Protein AF-A0A7X8J6V5-F1 (afdb_monomer)

Structure (mmCIF, N/CA/C/O backbone):
data_AF-A0A7X8J6V5-F1
#
_entry.id   AF-A0A7X8J6V5-F1
#
loop_
_atom_site.group_PDB
_atom_site.id
_atom_site.type_symbol
_atom_site.label_atom_id
_atom_site.label_alt_id
_atom_site.label_comp_id
_atom_site.label_asym_id
_atom_site.label_entity_id
_atom_site.label_seq_id
_atom_site.pdbx_PDB_ins_code
_atom_site.Cartn_x
_atom_site.Cartn_y
_atom_site.Cartn_z
_atom_site.occupancy
_atom_site.B_iso_or_equiv
_atom_site.auth_seq_id
_atom_site.auth_comp_id
_atom_site.auth_asym_id
_atom_site.auth_atom_id
_atom_site.pdbx_PDB_model_num
ATOM 1 N N . MET A 1 1 ? 18.489 16.381 70.856 1.00 38.00 1 MET A N 1
ATOM 2 C CA . MET A 1 1 ? 17.375 16.508 69.888 1.00 38.00 1 MET A CA 1
ATOM 3 C C . MET A 1 1 ? 17.889 16.102 68.513 1.00 38.00 1 MET A C 1
ATOM 5 O O . MET A 1 1 ? 18.614 16.872 67.901 1.00 38.00 1 MET A O 1
ATOM 9 N N . LEU A 1 2 ? 17.610 14.871 68.070 1.00 35.59 2 LEU A N 1
ATOM 10 C CA . LEU A 1 2 ? 18.093 14.328 66.792 1.00 35.59 2 LEU A CA 1
ATOM 11 C C . LEU A 1 2 ? 16.960 14.378 65.751 1.00 35.59 2 LEU A C 1
ATOM 13 O O . LEU A 1 2 ? 15.904 13.777 65.951 1.00 35.59 2 LEU A O 1
ATOM 17 N N . LYS A 1 3 ? 17.181 15.122 64.661 1.00 39.78 3 LYS A N 1
ATOM 18 C CA . LYS A 1 3 ? 16.290 15.245 63.495 1.00 39.78 3 LYS A CA 1
ATOM 19 C C . LYS A 1 3 ? 16.167 13.886 62.790 1.00 39.78 3 LYS A C 1
ATOM 21 O O . LYS A 1 3 ? 17.140 13.411 62.214 1.00 39.78 3 LYS A O 1
ATOM 26 N N . LYS A 1 4 ? 14.974 13.284 62.802 1.00 41.97 4 LYS A N 1
ATOM 27 C CA . LYS A 1 4 ? 14.637 12.127 61.957 1.00 41.97 4 LYS A CA 1
ATOM 28 C C . LYS A 1 4 ? 14.419 12.606 60.519 1.00 41.97 4 LYS A C 1
ATOM 30 O O . LYS A 1 4 ? 13.508 13.390 60.271 1.00 41.97 4 LYS A O 1
ATOM 35 N N . TRP A 1 5 ? 15.256 12.153 59.592 1.00 40.41 5 TRP A N 1
ATOM 36 C CA . TRP A 1 5 ? 15.015 12.267 58.153 1.00 40.41 5 TRP A CA 1
ATOM 37 C C . TRP A 1 5 ? 14.157 11.075 57.721 1.00 40.41 5 TRP A C 1
ATOM 39 O O . TRP A 1 5 ? 14.566 9.928 57.881 1.00 40.41 5 TRP A O 1
ATOM 49 N N . PHE A 1 6 ? 12.951 11.344 57.221 1.00 40.69 6 PHE A N 1
ATOM 50 C CA . PHE A 1 6 ? 12.134 10.346 56.537 1.00 40.69 6 PHE A CA 1
ATOM 51 C C . PHE A 1 6 ? 12.663 10.190 55.110 1.00 40.69 6 PHE A C 1
ATOM 53 O O . PHE A 1 6 ? 12.484 11.072 54.272 1.00 40.69 6 PHE A O 1
ATOM 60 N N . SER A 1 7 ? 13.315 9.065 54.837 1.00 41.62 7 SER A N 1
ATOM 61 C CA . SER A 1 7 ? 13.643 8.621 53.484 1.00 41.62 7 SER A CA 1
ATOM 62 C C . SER A 1 7 ? 12.359 8.111 52.826 1.00 41.62 7 SER A C 1
ATOM 64 O O . SER A 1 7 ? 11.987 6.950 52.980 1.00 41.62 7 SER A O 1
ATOM 66 N N . GLY A 1 8 ? 11.635 8.998 52.144 1.00 37.34 8 GLY A N 1
ATOM 67 C CA . GLY A 1 8 ? 10.504 8.618 51.304 1.00 37.34 8 GLY A CA 1
ATOM 68 C C . GLY A 1 8 ? 11.001 7.859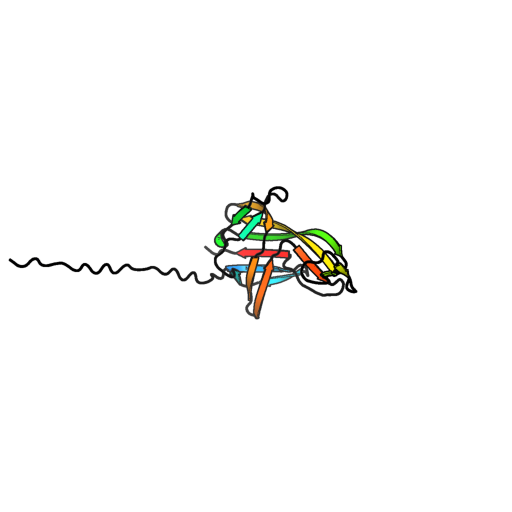 50.076 1.00 37.34 8 GLY A C 1
ATOM 69 O O . GLY A 1 8 ? 11.545 8.459 49.153 1.00 37.34 8 GLY A O 1
ATOM 70 N N . LEU A 1 9 ? 10.826 6.539 50.070 1.00 38.12 9 LEU A N 1
ATOM 71 C CA . LEU A 1 9 ? 10.989 5.708 48.883 1.00 38.12 9 LEU A CA 1
ATOM 72 C C . LEU A 1 9 ? 9.789 5.978 47.960 1.00 38.12 9 LEU A C 1
ATOM 74 O O . LEU A 1 9 ? 8.719 5.399 48.141 1.00 38.12 9 LEU A O 1
ATOM 78 N N . ILE A 1 10 ? 9.941 6.883 46.991 1.00 41.47 10 ILE A N 1
ATOM 79 C CA . ILE A 1 10 ? 8.999 6.982 45.872 1.00 41.47 10 ILE A CA 1
ATOM 80 C C . ILE A 1 10 ? 9.224 5.731 45.022 1.00 41.47 10 ILE A C 1
ATOM 82 O O . ILE A 1 10 ? 10.152 5.671 44.217 1.00 41.47 10 ILE A O 1
ATOM 86 N N . ILE A 1 11 ? 8.390 4.711 45.221 1.00 46.31 11 ILE A N 1
ATOM 87 C CA . ILE A 1 11 ? 8.245 3.615 44.261 1.00 46.31 11 ILE A CA 1
ATOM 88 C C . ILE A 1 11 ? 7.500 4.217 43.071 1.00 46.31 11 ILE A C 1
ATOM 90 O O . ILE A 1 11 ? 6.274 4.187 42.990 1.00 46.31 11 ILE A O 1
ATOM 94 N N . GLY A 1 12 ? 8.252 4.870 42.186 1.00 42.03 12 GLY A N 1
ATOM 95 C CA . GLY A 1 12 ? 7.755 5.284 40.887 1.00 42.03 12 GLY A CA 1
ATOM 96 C C . GLY A 1 12 ? 7.428 4.025 40.102 1.00 42.03 12 GLY A C 1
ATOM 97 O O . GLY A 1 12 ? 8.332 3.326 39.647 1.00 42.03 12 GLY A O 1
ATOM 98 N N . LEU A 1 13 ? 6.139 3.712 39.987 1.00 41.78 13 LEU A N 1
ATOM 99 C CA . LEU A 1 13 ? 5.656 2.670 39.097 1.00 41.78 13 LEU A CA 1
ATOM 100 C C . LEU A 1 13 ? 5.904 3.160 37.662 1.00 41.78 13 LEU A C 1
ATOM 102 O O . LEU A 1 13 ? 5.116 3.918 37.099 1.00 41.78 13 LEU A O 1
ATOM 106 N N . ILE A 1 14 ? 7.049 2.796 37.088 1.00 46.78 14 ILE A N 1
ATOM 107 C CA . ILE A 1 14 ? 7.311 3.003 35.666 1.00 46.78 14 ILE A CA 1
ATOM 108 C C . ILE A 1 14 ? 6.436 1.988 34.930 1.00 46.78 14 ILE A C 1
ATOM 110 O O . ILE A 1 14 ? 6.777 0.809 34.847 1.00 46.78 14 ILE A O 1
ATOM 114 N N . PHE A 1 15 ? 5.297 2.439 34.403 1.00 41.00 15 PHE A N 1
ATOM 115 C CA . PHE A 1 15 ? 4.595 1.706 33.356 1.00 41.00 15 PHE A CA 1
ATOM 116 C C . PHE A 1 15 ? 5.475 1.744 32.105 1.00 41.00 15 PHE A C 1
ATOM 118 O O . PHE A 1 15 ? 5.403 2.663 31.293 1.00 41.00 15 PHE A O 1
ATOM 125 N N . LEU A 1 16 ? 6.346 0.747 31.960 1.00 41.84 16 LEU A N 1
ATOM 126 C CA . LEU A 1 16 ? 6.876 0.382 30.656 1.00 41.84 16 LEU A CA 1
ATOM 127 C C . LEU A 1 16 ? 5.697 -0.182 29.867 1.00 41.84 16 LEU A C 1
ATOM 129 O O . LEU A 1 16 ? 5.340 -1.350 30.016 1.00 41.84 16 LEU A O 1
ATOM 133 N N . THR A 1 17 ? 5.065 0.655 29.047 1.00 42.31 17 THR A N 1
ATOM 134 C CA . THR A 1 17 ? 4.197 0.169 27.980 1.00 42.31 17 THR A CA 1
ATOM 135 C C . THR A 1 17 ? 5.089 -0.564 26.987 1.00 42.31 17 THR A C 1
ATOM 137 O O . THR A 1 17 ? 5.652 0.000 26.051 1.00 42.31 17 THR A O 1
ATOM 140 N N . ILE A 1 18 ? 5.266 -1.862 27.226 1.00 44.16 18 ILE A N 1
ATOM 141 C CA . ILE A 1 18 ? 5.675 -2.792 26.186 1.00 44.16 18 ILE A CA 1
ATOM 142 C C . ILE A 1 18 ? 4.527 -2.739 25.186 1.00 44.16 18 ILE A C 1
ATOM 144 O O . ILE A 1 18 ? 3.491 -3.365 25.390 1.00 44.16 18 ILE A O 1
ATOM 148 N N . SER A 1 19 ? 4.669 -1.911 24.152 1.00 48.19 19 SER A N 1
ATOM 149 C CA . SER A 1 19 ? 3.765 -1.932 23.012 1.00 48.19 19 SER A CA 1
ATOM 150 C C . SER A 1 19 ? 4.031 -3.263 22.316 1.00 48.19 19 SER A C 1
ATOM 152 O O . SER A 1 19 ? 4.931 -3.399 21.484 1.00 48.19 19 SER A O 1
ATOM 154 N N . ALA A 1 20 ? 3.332 -4.298 22.785 1.00 49.97 20 ALA A N 1
ATOM 155 C CA . ALA A 1 20 ? 3.187 -5.532 22.051 1.00 49.97 20 ALA A CA 1
ATOM 156 C C . ALA A 1 20 ? 2.668 -5.124 20.677 1.00 49.97 20 ALA A C 1
ATOM 158 O O . ALA A 1 20 ? 1.743 -4.324 20.575 1.00 49.97 20 ALA A O 1
ATOM 159 N N . SER A 1 21 ? 3.317 -5.603 19.621 1.00 62.44 21 SER A N 1
ATOM 160 C CA . SER A 1 21 ? 2.802 -5.385 18.281 1.00 62.44 21 SER A CA 1
ATOM 161 C C . SER A 1 21 ? 1.439 -6.054 18.197 1.00 62.44 21 SER A C 1
ATOM 163 O O . SER A 1 21 ? 1.369 -7.286 18.147 1.00 62.44 21 SER A O 1
ATOM 165 N N . GLU A 1 22 ? 0.398 -5.244 18.266 1.00 80.50 22 GLU A N 1
ATOM 166 C CA . GLU A 1 22 ? -0.974 -5.700 18.234 1.00 80.50 22 GLU A CA 1
ATOM 167 C C . GLU A 1 22 ? -1.262 -6.274 16.846 1.00 80.50 22 GLU A C 1
ATOM 169 O O . GLU A 1 22 ? -0.787 -5.766 15.822 1.00 80.50 22 GLU A O 1
ATOM 174 N N . TRP A 1 23 ? -1.918 -7.431 16.846 1.00 86.94 23 TRP A N 1
ATOM 175 C CA . TRP A 1 23 ? -2.320 -8.135 15.640 1.00 86.94 23 TRP A CA 1
ATOM 176 C C . TRP A 1 23 ? -3.794 -7.841 15.410 1.00 86.94 23 TRP A C 1
ATOM 178 O O . TRP A 1 23 ? -4.611 -8.053 16.301 1.00 86.94 23 TRP A O 1
ATOM 188 N N . TYR A 1 24 ? -4.114 -7.363 14.215 1.00 87.12 24 TYR A N 1
ATOM 189 C CA . TYR A 1 24 ? -5.459 -6.965 13.830 1.00 87.12 24 TYR A CA 1
ATOM 190 C C . TYR A 1 24 ? -5.971 -7.935 12.778 1.00 87.12 24 TYR A C 1
ATOM 192 O O . TYR A 1 24 ? -5.248 -8.193 11.808 1.00 87.12 24 TYR A O 1
ATOM 200 N N . PRO A 1 25 ? -7.196 -8.456 12.920 1.00 90.88 25 PRO A N 1
ATOM 201 C CA . PRO A 1 25 ? -7.833 -9.233 11.871 1.00 90.88 25 PRO A CA 1
ATOM 202 C C . PRO A 1 25 ? -7.878 -8.440 10.567 1.00 90.88 25 PRO A C 1
ATOM 204 O O . PRO A 1 25 ? -8.262 -7.268 10.540 1.00 90.88 25 PRO A O 1
ATOM 207 N N . ALA A 1 26 ? -7.469 -9.070 9.475 1.00 91.00 26 ALA A N 1
ATOM 208 C CA . ALA A 1 26 ? -7.394 -8.415 8.186 1.00 91.00 26 ALA A CA 1
ATOM 209 C C . ALA A 1 26 ? -7.570 -9.383 7.023 1.00 91.00 26 ALA A C 1
ATOM 211 O O . ALA A 1 26 ? -7.211 -10.560 7.086 1.00 91.00 26 ALA A O 1
ATOM 212 N N . ARG A 1 27 ? -8.078 -8.818 5.932 1.00 91.75 27 ARG A N 1
ATOM 213 C CA . ARG A 1 27 ? -8.192 -9.449 4.625 1.00 91.75 27 ARG A CA 1
ATOM 214 C C . ARG A 1 27 ? -7.283 -8.722 3.644 1.00 91.75 27 ARG A C 1
ATOM 216 O O . ARG A 1 27 ? -7.401 -7.508 3.467 1.00 91.75 27 ARG A O 1
ATOM 223 N N . VAL A 1 28 ? -6.390 -9.462 2.998 1.00 89.75 28 VAL A N 1
ATOM 224 C CA . VAL A 1 28 ? -5.477 -8.945 1.971 1.00 89.75 28 VAL A CA 1
ATOM 225 C C . VAL A 1 28 ? -5.915 -9.493 0.623 1.00 89.75 28 VAL A C 1
ATOM 227 O O . VAL A 1 28 ? -5.972 -10.702 0.435 1.00 89.75 28 VAL A O 1
ATOM 230 N N . GLU A 1 29 ? -6.202 -8.610 -0.320 1.00 89.50 29 GLU A N 1
ATOM 231 C CA . GLU A 1 29 ? -6.427 -8.954 -1.718 1.00 89.50 29 GLU A CA 1
ATOM 232 C C . GLU A 1 29 ? -5.157 -8.618 -2.503 1.00 89.50 29 GLU A C 1
ATOM 234 O O . GLU A 1 29 ? -4.614 -7.507 -2.431 1.00 89.50 29 GLU A O 1
ATOM 239 N N . MET A 1 30 ? -4.649 -9.608 -3.226 1.00 83.56 30 MET A N 1
ATOM 240 C CA . MET A 1 30 ? -3.466 -9.482 -4.061 1.00 83.56 30 MET A CA 1
ATOM 241 C C . MET A 1 30 ? -3.870 -9.096 -5.484 1.00 83.56 30 MET A C 1
ATOM 243 O O . MET A 1 30 ? -4.947 -9.431 -5.970 1.00 83.56 30 MET A O 1
ATOM 247 N N . SER A 1 31 ? -2.959 -8.465 -6.218 1.00 76.25 31 SER A N 1
ATOM 248 C CA . SER A 1 31 ? -3.161 -8.059 -7.612 1.00 76.25 31 SER A CA 1
ATOM 249 C C . SER A 1 31 ? -3.448 -9.225 -8.567 1.00 76.25 31 SER A C 1
ATOM 251 O O . SER A 1 31 ? -3.958 -8.997 -9.660 1.00 76.25 31 SER A O 1
ATOM 253 N N . GLY A 1 32 ? -3.109 -10.458 -8.175 1.00 76.19 32 GLY A N 1
ATOM 254 C CA . GLY A 1 32 ? -3.436 -11.684 -8.909 1.00 76.19 32 GLY A CA 1
ATOM 255 C C . GLY A 1 32 ? -4.856 -12.214 -8.674 1.00 76.19 32 GLY A C 1
ATOM 256 O O . GLY A 1 32 ? -5.239 -13.175 -9.330 1.00 76.19 32 GLY A O 1
ATOM 257 N N . GLY A 1 33 ? -5.627 -11.602 -7.769 1.00 77.75 33 GLY A N 1
ATOM 258 C CA . GLY A 1 33 ? -6.963 -12.053 -7.365 1.00 77.75 33 GLY A CA 1
ATOM 259 C C . GLY A 1 33 ? -6.976 -12.981 -6.146 1.00 77.75 33 GLY A C 1
ATOM 260 O O . GLY A 1 33 ? -8.050 -13.284 -5.634 1.00 77.75 33 GLY A O 1
ATOM 261 N N . ASP A 1 34 ? -5.807 -13.404 -5.656 1.00 82.81 34 ASP A N 1
ATOM 262 C CA . ASP A 1 34 ? -5.706 -14.186 -4.423 1.00 82.81 34 ASP A CA 1
ATOM 263 C C . ASP A 1 34 ? -6.161 -13.355 -3.220 1.00 82.81 34 ASP A C 1
ATOM 265 O O . ASP A 1 34 ? -5.816 -12.177 -3.091 1.00 82.81 34 ASP A O 1
ATOM 269 N N . VAL A 1 35 ? -6.894 -13.994 -2.311 1.00 89.19 35 VAL A N 1
ATOM 270 C CA . VAL A 1 35 ? -7.363 -13.386 -1.064 1.00 89.19 35 VAL A CA 1
ATOM 271 C C . VAL A 1 35 ? -6.786 -14.163 0.107 1.00 89.19 35 VAL A C 1
ATOM 273 O O . VAL A 1 35 ? -6.884 -15.388 0.157 1.00 89.19 35 VAL A O 1
ATOM 276 N N . LEU A 1 36 ? -6.188 -13.444 1.051 1.00 87.94 36 LEU A N 1
ATOM 277 C CA . LEU A 1 36 ? -5.600 -13.999 2.260 1.00 87.94 36 LEU A CA 1
ATOM 278 C C . LEU A 1 36 ? -6.337 -13.436 3.478 1.00 87.94 36 LEU A C 1
ATOM 280 O O . LEU A 1 36 ? -6.290 -12.232 3.733 1.00 87.94 36 LEU A O 1
ATOM 284 N N . ASP A 1 37 ? -6.993 -14.316 4.230 1.00 92.25 37 ASP A N 1
ATOM 285 C CA . ASP A 1 37 ? -7.634 -13.991 5.504 1.00 92.25 37 ASP A CA 1
ATOM 286 C C . ASP A 1 37 ? -6.696 -14.347 6.662 1.00 92.25 37 ASP A C 1
ATOM 288 O O . ASP A 1 37 ? -6.144 -15.449 6.726 1.00 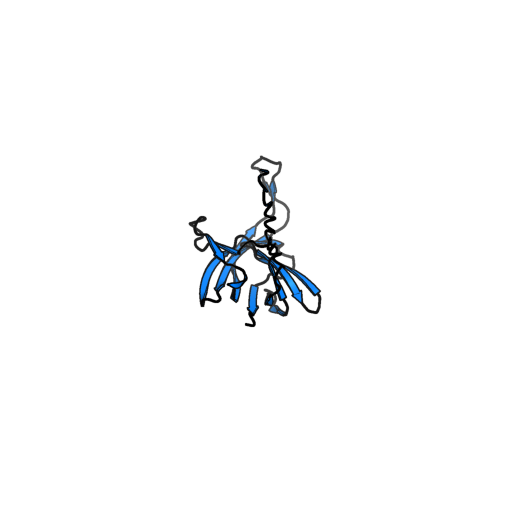92.25 37 ASP A O 1
ATOM 292 N N . GLY A 1 38 ? -6.495 -13.409 7.584 1.00 91.81 38 GLY A N 1
ATOM 293 C CA . GLY A 1 38 ? -5.589 -13.613 8.702 1.00 91.81 38 GLY A CA 1
ATOM 294 C C . GLY A 1 38 ? -5.484 -12.395 9.601 1.00 91.81 38 GLY A C 1
ATOM 295 O O . GLY A 1 38 ? -6.465 -11.701 9.856 1.00 91.81 38 GLY A O 1
ATOM 296 N N . GLU A 1 39 ? -4.278 -12.137 10.086 1.00 92.81 39 GLU A N 1
ATOM 297 C CA . GLU A 1 39 ? -3.986 -10.997 10.943 1.00 92.81 39 GLU A CA 1
ATOM 298 C C . GLU A 1 39 ? -2.755 -10.245 10.447 1.00 92.81 39 GLU A C 1
ATOM 300 O O . GLU A 1 39 ? -1.799 -10.834 9.932 1.00 92.81 39 GLU A O 1
ATOM 305 N N . ILE A 1 40 ? -2.750 -8.935 10.665 1.00 90.56 40 ILE A N 1
ATOM 306 C CA . ILE A 1 40 ? -1.633 -8.048 10.355 1.00 90.56 40 ILE A CA 1
ATOM 307 C C . ILE A 1 40 ? -1.131 -7.335 11.600 1.00 90.56 40 ILE A C 1
ATOM 309 O O . ILE A 1 40 ? -1.892 -7.025 12.506 1.00 90.56 40 ILE A O 1
ATOM 313 N N . ALA A 1 41 ? 0.155 -7.018 11.613 1.00 88.38 41 ALA A N 1
ATOM 314 C CA . ALA A 1 41 ? 0.752 -6.149 12.615 1.00 88.38 41 ALA A CA 1
ATOM 315 C C . ALA A 1 41 ? 1.749 -5.206 11.947 1.00 88.38 41 ALA A C 1
ATOM 317 O O . ALA A 1 41 ? 2.527 -5.619 11.078 1.00 88.38 41 ALA A O 1
ATOM 318 N N . MET A 1 42 ? 1.800 -3.950 12.386 1.00 83.94 42 MET A N 1
ATOM 319 C CA . MET A 1 42 ? 2.868 -3.055 11.951 1.00 83.94 42 MET A CA 1
ATOM 320 C C . MET A 1 42 ? 4.230 -3.526 12.464 1.00 83.94 42 MET A C 1
ATOM 322 O O . MET A 1 42 ? 4.385 -4.096 13.553 1.00 83.94 42 MET A O 1
ATOM 326 N N . THR A 1 43 ? 5.257 -3.298 11.648 1.00 79.19 43 THR A N 1
ATOM 327 C CA . THR A 1 43 ? 6.641 -3.463 12.089 1.00 79.19 43 THR A CA 1
ATOM 328 C C . THR A 1 43 ? 7.120 -2.152 12.707 1.00 79.19 43 THR A C 1
ATOM 330 O O . THR A 1 43 ? 7.403 -1.189 11.997 1.00 79.19 43 THR A O 1
ATOM 333 N N . GLY A 1 44 ? 7.233 -2.126 14.036 1.00 75.38 44 GLY A N 1
ATOM 334 C CA . GLY A 1 44 ? 7.575 -0.925 14.803 1.00 75.38 44 GLY A CA 1
ATOM 335 C C . GLY A 1 44 ? 6.347 -0.097 15.195 1.00 75.38 44 GLY A C 1
ATOM 336 O O . GLY A 1 44 ? 5.218 -0.492 14.937 1.00 75.38 44 GLY A O 1
ATOM 337 N N . SER A 1 45 ? 6.583 1.048 15.835 1.00 69.62 45 SER A N 1
ATOM 338 C CA . SER A 1 45 ? 5.550 1.902 16.450 1.00 69.62 45 SER A CA 1
ATOM 339 C C . SER A 1 45 ? 5.317 3.228 15.714 1.00 69.62 45 SER A C 1
ATOM 341 O O . SER A 1 45 ? 4.772 4.175 16.278 1.00 69.62 45 SER A O 1
ATOM 343 N N . ARG A 1 46 ? 5.800 3.357 14.472 1.00 74.88 46 ARG A N 1
ATOM 344 C CA . ARG A 1 46 ? 5.689 4.614 13.719 1.00 74.88 46 ARG A CA 1
ATOM 345 C C . ARG A 1 46 ? 4.343 4.678 12.998 1.00 74.88 46 ARG A C 1
ATOM 347 O O . ARG A 1 46 ? 4.005 3.698 12.344 1.00 74.88 46 ARG A O 1
ATOM 354 N N . PRO A 1 47 ? 3.631 5.817 13.041 1.00 82.00 47 PRO A N 1
ATOM 355 C CA . PRO A 1 47 ? 2.397 5.982 12.283 1.00 82.00 47 PRO A CA 1
ATOM 356 C C . PRO A 1 47 ? 2.663 5.893 10.779 1.00 82.00 47 PRO A C 1
ATOM 358 O O . PRO A 1 47 ? 3.752 6.242 10.305 1.00 82.00 47 PRO A O 1
ATOM 361 N N . LEU A 1 48 ? 1.641 5.489 10.027 1.00 87.06 48 LEU A N 1
ATOM 362 C CA . LEU A 1 48 ? 1.650 5.572 8.575 1.00 87.06 48 LEU A CA 1
ATOM 363 C C . LEU A 1 48 ? 1.741 7.040 8.159 1.00 87.06 48 LEU A C 1
ATOM 365 O O . LEU A 1 48 ? 0.991 7.884 8.647 1.00 87.06 48 LEU A O 1
ATOM 369 N N . VAL A 1 49 ? 2.659 7.348 7.245 1.00 89.50 49 VAL A N 1
ATOM 370 C CA . VAL A 1 49 ? 2.794 8.686 6.670 1.00 89.50 49 VAL A CA 1
ATOM 371 C C . VAL A 1 49 ? 2.298 8.657 5.234 1.00 89.50 49 VAL A C 1
ATOM 373 O O . VAL A 1 49 ? 2.859 7.932 4.409 1.00 89.50 49 VAL A O 1
ATOM 376 N N . ILE A 1 50 ? 1.276 9.464 4.952 1.00 90.81 50 ILE A N 1
ATOM 377 C CA . ILE A 1 50 ? 0.762 9.711 3.606 1.00 90.81 50 ILE A CA 1
ATOM 378 C C . ILE A 1 50 ? 0.986 11.175 3.239 1.00 90.81 50 ILE A C 1
ATOM 380 O O . ILE A 1 50 ? 0.622 12.080 3.993 1.00 90.81 50 ILE A O 1
ATOM 384 N N . ASN A 1 51 ? 1.597 11.405 2.084 1.00 90.75 51 ASN A N 1
ATOM 385 C CA . ASN A 1 51 ? 1.634 12.721 1.475 1.00 90.75 51 ASN A CA 1
ATOM 386 C C . ASN A 1 51 ? 0.363 12.903 0.639 1.00 90.75 51 ASN A C 1
ATOM 388 O O . ASN A 1 51 ? 0.184 12.194 -0.350 1.00 90.75 51 ASN A O 1
ATOM 392 N N . THR A 1 52 ? -0.511 13.825 1.039 1.00 87.69 52 THR A N 1
ATOM 393 C CA . THR A 1 52 ? -1.774 14.108 0.337 1.00 87.69 52 THR A CA 1
ATOM 394 C C . THR A 1 52 ? -1.629 15.142 -0.782 1.00 87.69 52 THR A C 1
ATOM 396 O O . THR A 1 52 ? -2.577 15.347 -1.535 1.00 87.69 52 THR A O 1
ATOM 399 N N . ASP A 1 53 ? -0.463 15.783 -0.900 1.00 82.94 53 ASP A N 1
ATOM 400 C CA . ASP A 1 53 ? -0.138 16.746 -1.951 1.00 82.94 53 ASP A CA 1
ATOM 401 C C . ASP A 1 53 ? 1.238 16.410 -2.574 1.00 82.94 53 ASP A C 1
ATOM 403 O O . ASP A 1 53 ? 2.289 16.661 -1.971 1.00 82.94 53 ASP A O 1
ATOM 407 N N . PRO A 1 54 ? 1.280 15.826 -3.786 1.00 69.00 54 PRO A N 1
ATOM 408 C CA . PRO A 1 54 ? 2.539 15.424 -4.410 1.00 69.00 54 PRO A CA 1
ATOM 409 C C . PRO A 1 54 ? 3.473 16.611 -4.699 1.00 69.00 54 PRO A C 1
ATOM 411 O O . PRO A 1 54 ? 4.695 16.433 -4.679 1.00 69.00 54 PRO A O 1
ATOM 414 N N . ASP A 1 55 ? 2.925 17.813 -4.897 1.00 71.81 55 ASP A N 1
ATOM 415 C CA . ASP A 1 55 ? 3.690 19.029 -5.179 1.00 71.81 55 ASP A CA 1
ATOM 416 C C . ASP A 1 55 ? 4.214 19.682 -3.890 1.00 71.81 55 ASP A C 1
ATOM 418 O O . ASP A 1 55 ? 5.238 20.372 -3.897 1.00 71.81 55 ASP A O 1
ATOM 422 N N . GLN A 1 56 ? 3.581 19.394 -2.748 1.00 71.06 56 GLN A N 1
ATOM 423 C CA . GLN A 1 56 ? 3.994 19.873 -1.432 1.00 71.06 56 GLN A CA 1
ATOM 424 C C . GLN A 1 56 ? 4.435 18.727 -0.520 1.00 71.06 56 GLN A C 1
ATOM 426 O O . GLN A 1 56 ? 3.702 18.259 0.348 1.00 71.06 56 GLN A O 1
ATOM 431 N N . ARG A 1 57 ? 5.719 18.355 -0.622 1.00 61.91 57 ARG A N 1
ATOM 432 C CA . ARG A 1 57 ? 6.375 17.319 0.215 1.00 61.91 57 ARG A CA 1
ATOM 433 C C . ARG A 1 57 ? 6.234 17.510 1.737 1.00 61.91 57 ARG A C 1
ATOM 435 O O . ARG A 1 57 ? 6.614 16.623 2.502 1.00 61.91 57 ARG A O 1
ATOM 442 N N . THR A 1 58 ? 5.766 18.669 2.192 1.00 60.88 58 THR A N 1
ATOM 443 C CA . THR A 1 58 ? 5.552 19.027 3.598 1.00 60.88 58 THR A CA 1
ATOM 444 C C . THR A 1 58 ? 4.148 18.709 4.110 1.00 60.88 58 THR A C 1
ATOM 446 O O . THR A 1 58 ? 3.979 18.615 5.327 1.00 60.88 58 THR A O 1
ATOM 449 N N . VAL A 1 59 ? 3.157 18.491 3.237 1.00 69.50 59 VAL A N 1
ATOM 450 C CA . VAL A 1 59 ? 1.774 18.163 3.627 1.00 69.50 59 VAL A CA 1
ATOM 451 C C . VAL A 1 59 ? 1.660 16.660 3.892 1.00 69.50 59 VAL A C 1
ATOM 453 O O . VAL A 1 59 ? 1.014 15.892 3.184 1.00 69.50 59 VAL A O 1
ATOM 456 N N . ASN A 1 60 ? 2.344 16.226 4.949 1.00 85.00 60 ASN A N 1
ATOM 457 C CA . ASN A 1 60 ? 2.333 14.844 5.405 1.00 85.00 60 ASN A CA 1
ATOM 458 C C . ASN A 1 60 ? 1.284 14.661 6.500 1.00 85.00 60 ASN A C 1
ATOM 460 O O . ASN A 1 60 ? 1.349 15.297 7.554 1.00 85.00 60 ASN A O 1
ATOM 464 N N . ARG A 1 61 ? 0.352 13.734 6.285 1.00 89.25 61 ARG A N 1
ATOM 465 C CA . ARG A 1 61 ? -0.585 13.269 7.308 1.00 89.25 61 ARG A CA 1
ATOM 466 C C . ARG A 1 61 ? -0.020 12.015 7.962 1.00 89.25 61 ARG A C 1
ATOM 468 O O . ARG A 1 61 ? 0.469 11.113 7.284 1.00 89.25 61 ARG A O 1
ATOM 475 N N . ARG A 1 62 ? -0.068 11.982 9.293 1.00 90.00 62 ARG A N 1
ATOM 476 C CA . ARG A 1 62 ? 0.275 10.808 10.099 1.00 90.00 62 ARG A CA 1
ATOM 477 C C . ARG A 1 62 ? -1.019 10.139 10.528 1.00 90.00 62 ARG A C 1
ATOM 479 O O . ARG A 1 62 ? -1.864 10.808 11.109 1.00 90.00 62 ARG A O 1
ATOM 486 N N . VAL A 1 63 ? -1.147 8.854 10.241 1.00 89.25 63 VAL A N 1
ATOM 487 C CA . VAL A 1 63 ? -2.323 8.043 10.549 1.00 89.25 63 VAL A CA 1
ATOM 488 C C . VAL A 1 63 ? -1.871 6.900 11.448 1.00 89.25 63 VAL A C 1
ATOM 490 O O . VAL A 1 63 ? -0.898 6.215 11.116 1.00 89.25 63 VAL A O 1
ATOM 493 N N . GLN A 1 64 ? -2.512 6.729 12.604 1.00 87.50 64 GLN A N 1
ATOM 494 C CA . GLN A 1 64 ? -2.221 5.577 13.455 1.00 87.50 64 GLN A CA 1
ATOM 495 C C . GLN A 1 64 ? -2.805 4.321 12.835 1.00 87.50 64 GLN A C 1
ATOM 497 O O . GLN A 1 64 ? -3.767 4.379 12.073 1.00 87.50 64 GLN A O 1
ATOM 502 N N . PHE A 1 65 ? -2.216 3.175 13.160 1.00 85.44 65 PHE A N 1
ATOM 503 C CA . PHE A 1 65 ? -2.725 1.925 12.622 1.00 85.44 65 PHE A CA 1
ATOM 504 C C . PHE A 1 65 ? -4.142 1.632 13.096 1.00 85.44 65 PHE A C 1
ATOM 506 O O . PHE A 1 65 ? -4.939 1.172 12.298 1.00 85.44 65 PHE A O 1
ATOM 513 N N . ASP A 1 66 ? -4.470 1.977 14.341 1.00 86.06 66 ASP A N 1
ATOM 514 C CA . ASP A 1 66 ? -5.812 1.828 14.922 1.00 86.06 66 ASP A CA 1
ATOM 515 C C . ASP A 1 66 ? -6.889 2.638 14.200 1.00 86.06 66 ASP A C 1
ATOM 517 O O . ASP A 1 66 ? -8.069 2.302 14.254 1.00 86.06 66 ASP A O 1
ATOM 521 N N . ASP A 1 67 ? -6.484 3.688 13.486 1.00 88.75 67 ASP A N 1
ATOM 522 C CA . ASP A 1 67 ? -7.407 4.546 12.757 1.00 88.75 67 ASP A CA 1
ATOM 523 C C . ASP A 1 67 ? -7.694 4.026 11.335 1.00 88.75 67 ASP A C 1
ATOM 525 O O . ASP A 1 67 ? -8.522 4.614 10.637 1.00 88.75 67 ASP A O 1
ATOM 529 N N . LEU A 1 68 ? -7.014 2.968 10.863 1.00 89.00 68 LEU A N 1
ATOM 530 C CA . LEU A 1 68 ? -7.051 2.507 9.468 1.00 89.00 68 LEU A CA 1
ATOM 531 C C . LEU A 1 68 ? -8.080 1.402 9.226 1.00 89.00 68 LEU A C 1
ATOM 533 O O . LEU A 1 68 ? -7.841 0.240 9.520 1.00 89.00 68 LEU A O 1
ATOM 537 N N . LEU A 1 69 ? -9.165 1.722 8.526 1.00 91.25 69 LEU A N 1
ATOM 538 C CA . LEU A 1 69 ? -10.150 0.727 8.095 1.00 91.25 69 LEU A CA 1
ATOM 539 C C . LEU A 1 69 ? -9.725 -0.004 6.809 1.00 91.25 69 LEU A C 1
ATOM 541 O O . LEU A 1 69 ? -9.910 -1.214 6.672 1.00 91.25 69 LEU A O 1
ATOM 545 N N . MET A 1 70 ? -9.180 0.727 5.836 1.00 90.69 70 MET A N 1
ATOM 546 C CA . MET A 1 70 ? -8.823 0.164 4.533 1.00 90.69 70 MET A CA 1
ATOM 547 C C . MET A 1 70 ? -7.645 0.902 3.909 1.00 90.69 70 MET A C 1
ATOM 549 O O . MET A 1 70 ? -7.538 2.122 4.014 1.00 90.69 70 MET A O 1
ATOM 553 N N . ILE A 1 71 ? -6.805 0.153 3.199 1.00 92.62 71 ILE A N 1
ATOM 554 C CA . ILE A 1 71 ? -5.731 0.663 2.354 1.00 92.62 71 ILE A CA 1
ATOM 555 C C . ILE A 1 71 ? -5.896 0.070 0.961 1.00 92.62 71 ILE A C 1
ATOM 557 O O . ILE A 1 71 ? -5.957 -1.146 0.800 1.00 92.62 71 ILE A O 1
ATOM 561 N N . SER A 1 72 ? -5.938 0.922 -0.054 1.00 91.44 72 SER A N 1
ATOM 562 C CA . SER A 1 72 ? -5.985 0.513 -1.456 1.00 91.44 72 SER A CA 1
ATOM 563 C C . SER A 1 72 ? -4.835 1.158 -2.213 1.00 91.44 72 SER A C 1
ATOM 565 O O . SER A 1 72 ? -4.585 2.353 -2.043 1.00 91.44 72 SER A O 1
ATOM 567 N N . GLN A 1 73 ? -4.125 0.380 -3.032 1.00 89.06 73 GLN A N 1
ATOM 568 C CA . GLN A 1 73 ? -3.075 0.888 -3.911 1.00 89.06 73 GLN A CA 1
ATOM 569 C C . GLN A 1 73 ? -3.473 0.683 -5.367 1.00 89.06 73 GLN A C 1
ATOM 571 O O . GLN A 1 73 ? -3.643 -0.438 -5.841 1.00 89.06 73 GLN A O 1
ATOM 576 N N . ILE A 1 74 ? -3.584 1.792 -6.091 1.00 85.56 74 ILE A N 1
ATOM 577 C CA . ILE A 1 74 ? -3.948 1.807 -7.505 1.00 85.56 74 ILE A CA 1
ATOM 578 C C . ILE A 1 74 ? -2.720 2.241 -8.295 1.00 85.56 74 ILE A C 1
ATOM 580 O O 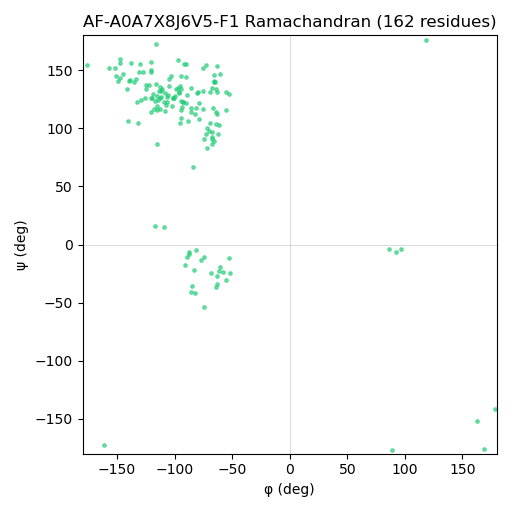. ILE A 1 74 ? -2.053 3.207 -7.925 1.00 85.56 74 ILE A O 1
ATOM 584 N N . VAL A 1 75 ? -2.414 1.534 -9.385 1.00 85.69 75 VAL A N 1
ATOM 585 C CA . VAL A 1 75 ? -1.346 1.944 -10.304 1.00 85.69 75 VAL A CA 1
ATOM 586 C C . VAL A 1 75 ? -1.729 3.288 -10.916 1.00 85.69 75 VAL A C 1
ATOM 588 O O . VAL A 1 75 ? -2.679 3.385 -11.687 1.00 85.69 75 VAL A O 1
ATOM 591 N N . GLU A 1 76 ? -0.978 4.322 -10.563 1.00 85.81 76 GLU A N 1
ATOM 592 C CA . GLU A 1 76 ? -1.122 5.671 -11.100 1.00 85.81 76 GLU A CA 1
ATOM 593 C C . GLU A 1 76 ? -0.338 5.816 -12.402 1.00 85.81 76 GLU A C 1
ATOM 595 O O . GLU A 1 76 ? -0.817 6.400 -13.372 1.00 85.81 76 GLU A O 1
ATOM 600 N N . GLN A 1 77 ? 0.868 5.247 -12.441 1.00 84.88 77 GLN A N 1
ATOM 601 C CA . GLN A 1 77 ? 1.747 5.352 -13.595 1.00 84.88 77 GLN A CA 1
ATOM 602 C C . GLN A 1 77 ? 2.554 4.074 -13.791 1.00 84.88 77 GLN A C 1
ATOM 604 O O . GLN A 1 77 ? 2.947 3.411 -12.830 1.00 84.88 77 GLN A O 1
ATOM 609 N N . ARG A 1 78 ? 2.826 3.755 -15.058 1.00 86.00 78 ARG A N 1
ATOM 610 C CA . ARG A 1 78 ? 3.682 2.644 -15.471 1.00 86.00 78 ARG A CA 1
ATOM 611 C C . ARG A 1 78 ? 4.669 3.126 -16.525 1.00 86.00 78 ARG A C 1
ATOM 613 O O . ARG A 1 78 ? 4.245 3.582 -17.584 1.00 86.00 78 ARG A O 1
ATOM 620 N N . SER A 1 79 ? 5.963 2.975 -16.269 1.00 85.06 79 SER A N 1
ATOM 621 C CA . SER A 1 79 ? 7.030 3.203 -17.250 1.00 85.06 79 SER A CA 1
ATOM 622 C C . SER A 1 79 ? 7.854 1.935 -17.459 1.00 85.06 79 SER A C 1
ATOM 624 O O . SER A 1 79 ? 7.862 1.027 -16.626 1.00 85.06 79 SER A O 1
ATOM 626 N N . VAL A 1 80 ? 8.517 1.848 -18.612 1.00 84.88 80 VAL A N 1
ATOM 627 C CA . VAL A 1 80 ? 9.517 0.813 -18.893 1.00 84.88 80 VAL A CA 1
ATOM 628 C C . VAL A 1 80 ? 10.880 1.473 -18.839 1.00 84.88 80 VAL A C 1
ATOM 630 O O . VAL A 1 80 ? 11.133 2.418 -19.583 1.00 84.88 80 VAL A O 1
ATOM 633 N N . GLU A 1 81 ? 11.760 0.971 -17.982 1.00 82.00 81 GLU A N 1
ATOM 634 C CA . GLU A 1 81 ? 13.109 1.508 -17.832 1.00 82.00 81 GLU A CA 1
ATOM 635 C C . GLU A 1 81 ? 14.162 0.415 -17.969 1.00 82.00 81 GLU A C 1
ATOM 637 O O . GLU A 1 81 ? 13.952 -0.749 -17.605 1.00 82.00 81 GLU A O 1
ATOM 642 N N . LYS A 1 82 ? 15.328 0.806 -18.491 1.00 82.00 82 LYS A N 1
ATOM 643 C CA . LYS A 1 82 ? 16.504 -0.058 -18.494 1.00 82.00 82 LYS A CA 1
ATOM 644 C C . LYS A 1 82 ? 17.167 -0.003 -17.116 1.00 82.00 82 LYS A C 1
ATOM 646 O O . LYS A 1 82 ? 17.429 1.099 -16.630 1.00 82.00 82 LYS A O 1
ATOM 651 N N . PRO A 1 83 ? 17.473 -1.156 -16.499 1.00 78.69 83 PRO A N 1
ATOM 652 C CA . PRO A 1 83 ? 18.225 -1.191 -15.254 1.00 78.69 83 PRO A CA 1
ATOM 653 C C . PRO A 1 83 ? 19.602 -0.562 -15.466 1.00 78.69 83 PRO A C 1
ATOM 655 O O . PRO A 1 83 ? 20.183 -0.674 -16.546 1.00 78.69 83 PRO A O 1
ATOM 658 N N . TRP A 1 84 ? 20.139 0.096 -14.445 1.00 80.88 84 TRP A N 1
ATOM 659 C CA . TRP A 1 84 ? 21.443 0.741 -14.530 1.00 80.88 84 TRP A CA 1
ATOM 660 C C . TRP A 1 84 ? 22.172 0.716 -13.185 1.00 80.88 84 TRP A C 1
ATOM 662 O O . TRP A 1 84 ? 21.552 0.609 -12.129 1.00 80.88 84 TRP A O 1
ATOM 672 N N . LEU A 1 85 ? 23.497 0.815 -13.241 1.00 77.62 85 LEU A N 1
ATOM 673 C CA . LEU A 1 85 ? 24.388 0.971 -12.093 1.00 77.62 85 LEU A CA 1
ATOM 674 C C . LEU A 1 85 ? 25.177 2.271 -12.245 1.00 77.62 85 LEU A C 1
ATOM 676 O O . LEU A 1 85 ? 25.492 2.683 -13.365 1.00 77.62 85 LEU A O 1
ATOM 680 N N . TYR A 1 86 ? 25.514 2.912 -11.128 1.00 73.00 86 TYR A N 1
ATOM 681 C CA . TYR A 1 86 ? 26.550 3.941 -11.142 1.00 73.00 86 TYR A CA 1
ATOM 682 C C . TYR A 1 86 ? 27.898 3.275 -11.393 1.00 73.00 86 TYR A C 1
ATOM 684 O O . TYR A 1 86 ? 28.222 2.281 -10.746 1.00 73.00 86 TYR A O 1
ATOM 692 N N . THR A 1 87 ? 28.669 3.821 -12.331 1.00 69.69 87 THR A N 1
ATOM 693 C CA . THR A 1 87 ? 29.963 3.247 -12.721 1.00 69.69 87 THR A CA 1
ATOM 694 C C . THR A 1 87 ? 30.960 3.250 -11.554 1.00 69.69 87 THR A C 1
ATOM 696 O O . THR A 1 87 ? 31.728 2.308 -11.418 1.00 69.69 87 THR A O 1
ATOM 699 N N . GLU A 1 88 ? 30.898 4.264 -10.682 1.00 71.69 88 GLU A N 1
ATOM 700 C CA . GLU A 1 88 ? 31.654 4.403 -9.427 1.00 71.69 88 GLU A CA 1
ATOM 701 C C . GLU A 1 88 ? 30.910 5.367 -8.484 1.00 71.69 88 GLU A C 1
ATOM 703 O O . GLU A 1 88 ? 30.222 6.285 -8.946 1.00 71.69 88 GLU A O 1
ATOM 708 N N . SER A 1 89 ? 31.068 5.202 -7.165 1.00 59.88 89 SER A N 1
ATOM 709 C CA . SER A 1 89 ? 30.509 6.132 -6.170 1.00 59.88 89 SER A CA 1
ATOM 710 C C . SER A 1 89 ? 30.979 7.565 -6.454 1.00 59.88 89 SER A C 1
ATOM 712 O O . SER A 1 89 ? 32.169 7.857 -6.384 1.00 59.88 89 SER A O 1
ATOM 714 N N . GLY A 1 90 ? 30.047 8.464 -6.783 1.00 66.06 90 GLY A N 1
ATOM 715 C CA . GLY A 1 90 ? 30.330 9.885 -7.025 1.00 66.06 90 GLY A CA 1
ATOM 716 C C . GLY A 1 90 ? 30.508 10.307 -8.491 1.00 66.06 90 GLY A C 1
ATOM 717 O O . GLY A 1 90 ? 30.609 11.507 -8.746 1.00 66.06 90 GLY A O 1
ATOM 718 N N . LYS A 1 91 ? 30.485 9.386 -9.467 1.00 66.38 91 LYS A N 1
ATOM 719 C CA . LYS A 1 91 ? 30.447 9.740 -10.902 1.00 66.38 91 LYS A CA 1
ATOM 720 C C . LYS A 1 91 ? 29.012 9.759 -11.440 1.00 66.38 91 LYS A C 1
ATOM 722 O O . LYS A 1 91 ? 28.166 8.974 -11.022 1.00 66.38 91 LYS A O 1
ATOM 727 N N . LYS A 1 92 ? 28.733 10.677 -12.377 1.00 70.19 92 LYS A N 1
ATOM 728 C CA . LYS A 1 92 ? 27.401 10.863 -12.994 1.00 70.19 92 LYS A CA 1
ATOM 729 C C . LYS A 1 92 ? 27.065 9.814 -14.059 1.00 70.19 92 LYS A C 1
ATOM 731 O O . LYS A 1 92 ? 25.902 9.714 -14.452 1.00 70.19 92 LYS A O 1
ATOM 736 N N . ASP A 1 93 ? 28.055 9.050 -14.509 1.00 77.88 93 ASP A N 1
ATOM 737 C CA . ASP A 1 93 ? 27.883 8.095 -15.597 1.00 77.88 93 ASP A CA 1
ATOM 738 C C . ASP A 1 93 ? 27.129 6.848 -15.125 1.00 77.88 93 ASP A C 1
ATOM 740 O O . ASP A 1 93 ? 27.427 6.259 -14.081 1.00 77.88 93 ASP A O 1
ATOM 744 N N . LYS A 1 94 ? 26.124 6.465 -15.916 1.00 82.38 94 LYS A N 1
ATOM 745 C CA . LYS A 1 94 ? 25.276 5.297 -15.684 1.00 82.38 94 LYS A CA 1
ATOM 746 C C . LYS A 1 94 ? 25.648 4.203 -16.673 1.00 82.38 94 LYS A C 1
ATOM 748 O O . LYS A 1 94 ? 25.620 4.428 -17.881 1.00 82.38 94 LYS A O 1
ATOM 753 N N . THR A 1 95 ? 25.925 3.009 -16.168 1.00 81.44 95 THR A N 1
ATOM 754 C CA . THR A 1 95 ? 26.075 1.807 -16.991 1.00 81.44 95 THR A CA 1
ATOM 755 C C . THR A 1 95 ? 24.740 1.076 -17.036 1.00 81.44 95 THR A C 1
ATOM 757 O O . THR A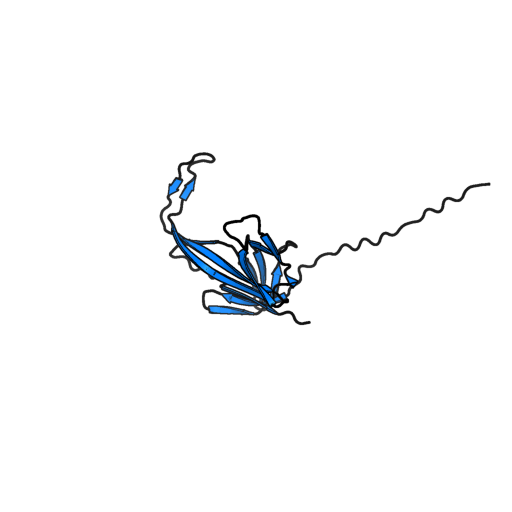 1 95 ? 24.255 0.616 -16.004 1.00 81.44 95 THR A O 1
ATOM 760 N N . PHE A 1 96 ? 24.127 0.979 -18.217 1.00 81.88 96 PHE A N 1
ATOM 761 C CA . PHE A 1 96 ? 22.865 0.261 -18.397 1.00 81.88 96 PHE A CA 1
ATOM 762 C C . PHE A 1 96 ? 23.104 -1.247 -18.494 1.00 81.88 96 PHE A C 1
ATOM 764 O O . PHE A 1 96 ? 23.947 -1.710 -19.259 1.00 81.88 96 PHE A O 1
ATOM 771 N N . LEU A 1 97 ? 22.336 -2.007 -17.722 1.00 77.38 97 LEU A N 1
ATOM 772 C CA . LEU A 1 97 ? 22.342 -3.462 -17.713 1.00 77.38 97 LEU A CA 1
ATOM 773 C C . LEU A 1 97 ? 21.329 -4.007 -18.738 1.00 77.38 97 LEU A C 1
ATOM 775 O O . LEU A 1 97 ? 20.354 -3.326 -19.075 1.00 77.38 97 LEU A O 1
ATOM 779 N N . PRO A 1 98 ? 21.520 -5.239 -19.240 1.00 78.25 98 PRO A N 1
ATOM 780 C CA . PRO A 1 98 ? 20.534 -5.883 -20.098 1.00 78.25 98 PRO A CA 1
ATOM 781 C C . PRO A 1 98 ? 19.230 -6.177 -19.339 1.00 78.25 98 PRO A C 1
ATOM 783 O O . PRO A 1 98 ? 19.242 -6.624 -18.190 1.00 78.25 98 PRO A O 1
ATOM 786 N N . GLY A 1 99 ? 18.097 -5.977 -20.015 1.00 80.19 99 GLY A N 1
ATOM 787 C 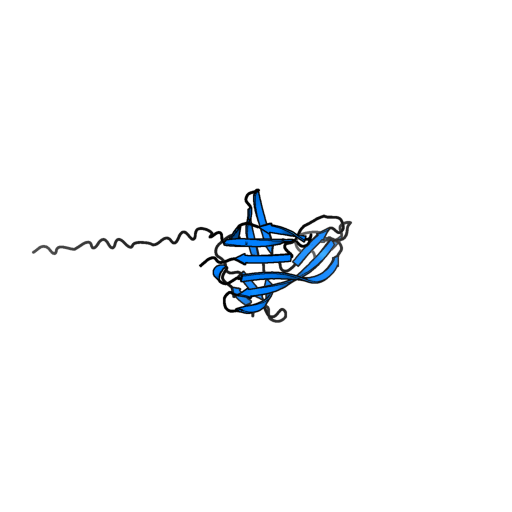CA . GLY A 1 99 ? 16.753 -6.228 -19.493 1.00 80.19 99 GLY A CA 1
ATOM 788 C C . GLY A 1 99 ? 15.881 -4.975 -19.426 1.00 80.19 99 GLY A C 1
ATOM 789 O O . GLY A 1 99 ? 16.322 -3.867 -19.720 1.00 80.19 99 GLY A O 1
ATOM 790 N N . GLU A 1 100 ? 14.624 -5.172 -19.040 1.00 81.88 100 GLU A N 1
ATOM 791 C CA . GLU A 1 100 ? 13.634 -4.109 -18.869 1.00 81.88 100 GLU A CA 1
ATOM 792 C C . GLU A 1 100 ? 12.878 -4.322 -17.560 1.00 81.88 100 GLU A C 1
ATOM 794 O O . GLU A 1 100 ? 12.530 -5.457 -17.200 1.00 81.88 100 GLU A O 1
ATOM 799 N N . TYR A 1 101 ? 12.620 -3.220 -16.864 1.00 80.88 101 TYR A N 1
ATOM 800 C CA . TYR A 1 101 ? 11.802 -3.185 -15.663 1.00 80.88 101 TYR A CA 1
ATOM 801 C C . TYR A 1 101 ? 10.560 -2.339 -15.912 1.00 80.88 101 TYR A C 1
ATOM 803 O O . TYR A 1 101 ? 10.642 -1.271 -16.514 1.00 80.88 101 TYR A O 1
ATOM 811 N N . TYR A 1 102 ? 9.416 -2.805 -15.420 1.00 80.81 102 TYR A N 1
ATOM 812 C CA . TYR A 1 102 ? 8.257 -1.956 -15.213 1.00 80.81 102 TYR A CA 1
ATOM 813 C C . TYR A 1 102 ? 8.435 -1.210 -13.901 1.00 80.81 102 TYR A C 1
ATOM 815 O O . TYR A 1 102 ? 8.478 -1.831 -12.839 1.00 80.81 102 TYR A O 1
ATOM 823 N N . PHE A 1 103 ? 8.512 0.109 -13.979 1.00 82.19 103 PHE A N 1
ATOM 824 C CA . PHE A 1 103 ? 8.376 0.968 -12.817 1.00 82.19 103 PHE A CA 1
ATOM 825 C C . PHE A 1 103 ? 6.906 1.324 -12.658 1.00 82.19 103 PHE A C 1
ATOM 827 O O . PHE A 1 103 ? 6.277 1.844 -13.580 1.00 82.19 103 PHE A O 1
ATOM 834 N N . LEU A 1 104 ? 6.358 0.981 -11.499 1.00 85.25 104 LEU A N 1
ATOM 835 C CA . LEU A 1 104 ? 4.990 1.277 -11.111 1.00 85.25 104 LEU A CA 1
ATOM 836 C C . LEU A 1 104 ? 5.017 2.349 -10.032 1.00 85.25 104 LEU A C 1
ATOM 838 O O . LEU A 1 104 ? 5.732 2.192 -9.044 1.00 85.25 104 LEU A O 1
ATOM 842 N N . ASN A 1 105 ? 4.220 3.396 -10.215 1.00 86.62 105 ASN A N 1
ATOM 843 C CA . ASN A 1 105 ? 3.886 4.358 -9.172 1.00 86.62 105 ASN A CA 1
ATOM 844 C C . ASN A 1 105 ? 2.462 4.079 -8.702 1.00 86.62 105 ASN A C 1
ATOM 846 O O . ASN A 1 105 ? 1.574 3.843 -9.525 1.00 86.62 105 ASN A O 1
ATOM 850 N N . PHE A 1 106 ? 2.253 4.104 -7.392 1.00 87.19 106 PHE A N 1
ATOM 851 C CA . PHE A 1 106 ? 0.970 3.815 -6.774 1.00 87.19 106 PHE A CA 1
ATOM 852 C C . PHE A 1 106 ? 0.403 5.054 -6.111 1.00 87.19 106 PHE A C 1
ATOM 854 O O . PHE A 1 106 ? 1.071 5.688 -5.296 1.00 87.19 106 PHE A O 1
ATOM 861 N N . LYS A 1 107 ? -0.869 5.322 -6.384 1.00 90.44 107 LYS A N 1
ATOM 862 C CA . LYS A 1 107 ? -1.682 6.197 -5.555 1.00 90.44 107 LYS A CA 1
ATOM 863 C C . LYS A 1 107 ? -2.352 5.354 -4.480 1.00 90.44 107 LYS A C 1
ATOM 865 O O . LYS A 1 107 ? -2.976 4.335 -4.779 1.00 90.44 107 LYS A O 1
ATOM 870 N N . THR A 1 108 ? -2.214 5.783 -3.238 1.00 91.50 108 THR A N 1
ATOM 871 C CA . THR A 1 108 ? -2.816 5.147 -2.073 1.00 91.50 108 THR A CA 1
ATOM 872 C C . THR A 1 108 ? -4.091 5.879 -1.674 1.00 91.50 108 THR A C 1
ATOM 874 O O . THR A 1 108 ? -4.113 7.107 -1.565 1.00 91.50 108 THR A O 1
ATOM 877 N N . GLU A 1 109 ? -5.141 5.111 -1.413 1.00 92.81 109 GLU A N 1
ATOM 878 C CA . GLU A 1 109 ? -6.355 5.565 -0.742 1.00 92.81 109 GLU A CA 1
ATOM 879 C C . GLU A 1 109 ? -6.446 4.894 0.633 1.00 92.81 109 GLU A C 1
ATOM 881 O O . GLU A 1 109 ? -6.332 3.672 0.738 1.00 92.81 109 GLU A O 1
ATOM 886 N N . LEU A 1 110 ? -6.616 5.700 1.682 1.00 93.19 110 LEU A N 1
ATOM 887 C CA . LEU A 1 110 ? -6.823 5.252 3.056 1.00 93.19 110 LEU A CA 1
ATOM 888 C C . LEU A 1 110 ? -8.240 5.616 3.480 1.00 93.19 110 LEU A C 1
ATOM 890 O O . LEU A 1 110 ? -8.608 6.788 3.413 1.00 93.19 110 LEU A O 1
ATOM 894 N N . SER A 1 111 ? -9.006 4.643 3.954 1.00 93.50 111 SER A N 1
ATOM 895 C CA . SER A 1 111 ? -10.265 4.900 4.656 1.00 93.50 111 SER A CA 1
ATOM 896 C C . SER A 1 111 ? -10.020 4.806 6.150 1.00 93.50 111 SER A C 1
ATOM 898 O O . SER A 1 111 ? -9.459 3.812 6.616 1.00 93.50 111 SER A O 1
ATOM 900 N N . LEU A 1 112 ? -10.423 5.835 6.888 1.00 92.69 112 LEU A N 1
ATOM 901 C CA . LEU A 1 112 ? -10.259 5.892 8.334 1.00 92.69 112 LEU A CA 1
ATOM 902 C C . LEU A 1 112 ? -11.531 5.450 9.057 1.00 92.69 112 LEU A C 1
ATOM 904 O O . LEU A 1 112 ? -12.632 5.548 8.514 1.00 92.69 112 LEU A O 1
ATOM 908 N N . VAL A 1 113 ? -11.390 5.038 10.316 1.00 91.44 113 VAL A N 1
ATOM 909 C CA . VAL A 1 113 ? -12.521 4.709 11.206 1.00 91.44 113 VAL A CA 1
ATOM 910 C C . VAL A 1 113 ? -13.500 5.878 11.390 1.00 91.44 113 VAL A C 1
ATOM 912 O O . VAL A 1 113 ? -14.676 5.666 11.669 1.00 91.44 113 VAL A O 1
ATOM 915 N N . THR A 1 114 ? -13.042 7.117 11.179 1.00 91.25 114 THR A N 1
ATOM 916 C CA . THR A 1 114 ? -13.866 8.338 11.217 1.00 91.25 114 THR A CA 1
ATOM 917 C C . THR A 1 114 ? -14.768 8.512 9.990 1.00 91.25 114 THR A C 1
ATOM 919 O O . THR A 1 114 ? -15.617 9.400 9.979 1.00 91.25 114 THR A O 1
ATOM 922 N N . GLY A 1 115 ? -14.569 7.710 8.938 1.00 91.88 115 GLY A N 1
ATOM 923 C CA . GLY A 1 115 ? -15.186 7.892 7.623 1.00 91.88 115 GLY A CA 1
ATOM 924 C C . GLY A 1 115 ? -14.419 8.843 6.694 1.00 91.88 115 GLY A C 1
ATOM 925 O O . GLY A 1 115 ? -14.793 8.986 5.530 1.00 91.88 115 GLY A O 1
ATOM 926 N N . GLU A 1 116 ? -13.339 9.478 7.165 1.00 94.19 116 GLU A N 1
ATOM 927 C CA . GLU A 1 116 ? -12.449 10.278 6.316 1.00 94.19 116 GLU A CA 1
ATOM 928 C C . GLU A 1 116 ? -11.724 9.381 5.299 1.00 94.19 116 GLU A C 1
ATOM 930 O O . GLU A 1 116 ? -11.268 8.283 5.626 1.00 94.19 116 GLU A O 1
ATOM 935 N N . ILE A 1 117 ? -11.588 9.870 4.062 1.00 93.94 117 ILE A N 1
ATOM 936 C CA . ILE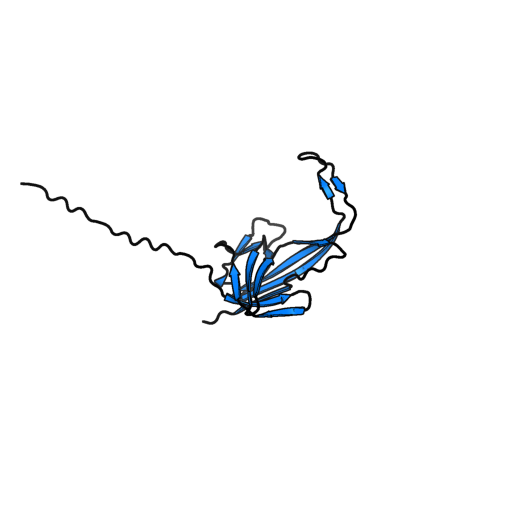 A 1 117 ? -10.807 9.210 3.013 1.00 93.94 117 ILE A CA 1
ATOM 937 C C . ILE A 1 117 ? -9.620 10.097 2.645 1.00 93.94 117 ILE A C 1
ATOM 939 O O . ILE A 1 117 ? -9.795 11.188 2.098 1.00 93.94 117 ILE A O 1
ATOM 943 N N . LEU A 1 118 ? -8.408 9.605 2.896 1.00 93.00 118 LEU A N 1
ATOM 944 C CA . LEU A 1 118 ? -7.162 10.261 2.506 1.00 93.00 118 LEU A CA 1
ATOM 945 C C . LEU A 1 118 ? -6.646 9.664 1.199 1.00 93.00 118 LEU A C 1
ATOM 947 O O . LEU A 1 118 ? -6.595 8.447 1.039 1.00 93.00 118 LEU A O 1
ATOM 951 N N . ARG A 1 119 ? -6.219 10.519 0.268 1.00 92.81 119 ARG A N 1
ATOM 952 C CA . ARG A 1 119 ? -5.647 10.111 -1.023 1.00 92.81 119 ARG A CA 1
ATOM 953 C C . ARG A 1 119 ? -4.278 10.736 -1.203 1.00 92.81 119 ARG A C 1
ATOM 955 O O . ARG A 1 119 ? -4.119 11.920 -0.925 1.00 92.81 119 ARG A O 1
ATOM 962 N N . GLY A 1 120 ? -3.317 9.963 -1.692 1.00 91.19 120 GLY A N 1
ATOM 963 C CA . GLY A 1 120 ? -1.949 10.445 -1.854 1.00 91.19 120 GLY A CA 1
ATOM 964 C C . GLY A 1 120 ? -0.933 9.325 -2.016 1.00 91.19 120 GLY A C 1
ATOM 965 O O . GLY A 1 120 ? -1.278 8.238 -2.467 1.00 91.19 120 GLY A O 1
ATOM 966 N N . HIS A 1 121 ? 0.310 9.569 -1.614 1.00 90.19 121 HIS A N 1
ATOM 967 C CA . HIS A 1 121 ? 1.400 8.595 -1.700 1.00 90.19 121 HIS A CA 1
ATOM 968 C C . HIS A 1 121 ? 1.944 8.300 -0.308 1.00 90.19 121 HIS A C 1
ATOM 970 O O . HIS A 1 121 ? 2.329 9.208 0.431 1.00 90.19 121 HIS A O 1
ATOM 976 N N . ILE A 1 122 ? 1.986 7.025 0.069 1.00 88.81 122 ILE A N 1
ATOM 977 C CA . ILE A 1 122 ? 2.633 6.613 1.319 1.00 88.81 122 ILE A CA 1
ATOM 978 C C . ILE A 1 122 ? 4.155 6.639 1.164 1.00 88.81 122 ILE A C 1
ATOM 980 O O . ILE A 1 122 ? 4.670 6.407 0.077 1.00 88.81 122 ILE A O 1
ATOM 984 N N . ILE A 1 123 ? 4.900 6.865 2.246 1.00 81.88 123 ILE A N 1
ATOM 985 C CA . ILE A 1 123 ? 6.372 6.771 2.190 1.00 81.8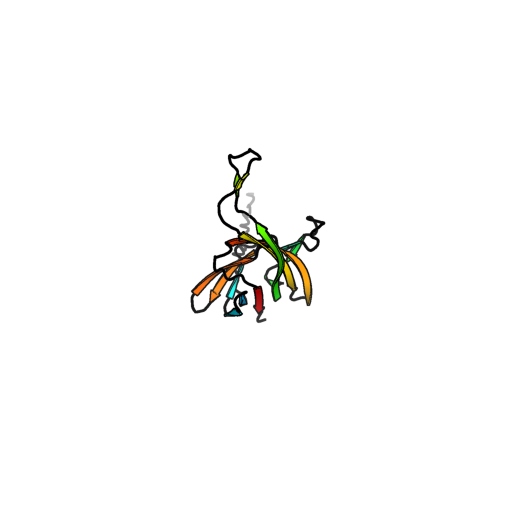8 123 ILE A CA 1
ATOM 986 C C . ILE A 1 123 ? 6.809 5.302 2.121 1.00 81.88 123 ILE A C 1
ATOM 988 O O . ILE A 1 123 ? 7.571 4.908 1.245 1.00 81.88 123 ILE A O 1
ATOM 992 N N . SER A 1 124 ? 6.347 4.495 3.073 1.00 78.31 124 SER A N 1
ATOM 993 C CA . SER A 1 124 ? 6.414 3.030 3.068 1.00 78.31 124 SER A CA 1
ATOM 994 C C . SER A 1 124 ? 5.679 2.500 4.297 1.00 78.31 124 SER A C 1
ATOM 996 O O . SER A 1 124 ? 5.604 3.194 5.314 1.00 78.31 124 SER A O 1
ATOM 998 N N . MET A 1 125 ? 5.173 1.270 4.227 1.00 82.31 125 MET A N 1
ATOM 999 C CA . MET A 1 125 ? 4.626 0.579 5.389 1.00 82.31 125 MET A CA 1
ATOM 1000 C C . MET A 1 125 ? 5.004 -0.908 5.387 1.00 82.31 125 MET A C 1
ATOM 1002 O O . MET A 1 125 ? 4.455 -1.678 4.595 1.00 82.31 125 MET A O 1
ATOM 1006 N N . PRO A 1 126 ? 5.943 -1.325 6.256 1.00 83.12 126 PRO A N 1
ATOM 1007 C CA . PRO A 1 126 ? 6.257 -2.731 6.464 1.00 83.12 126 PRO A CA 1
ATOM 1008 C C . PRO A 1 126 ? 5.256 -3.367 7.436 1.00 83.12 126 PRO A C 1
ATOM 1010 O O . PRO A 1 126 ? 5.249 -3.081 8.638 1.00 83.12 126 PRO A O 1
ATOM 1013 N N . LEU A 1 127 ? 4.444 -4.280 6.922 1.00 86.50 127 LEU A N 1
ATOM 1014 C CA . LEU A 1 127 ? 3.492 -5.068 7.690 1.00 86.50 127 LEU A CA 1
ATOM 1015 C C . LEU A 1 127 ? 4.007 -6.496 7.851 1.00 86.50 127 LEU A C 1
ATOM 10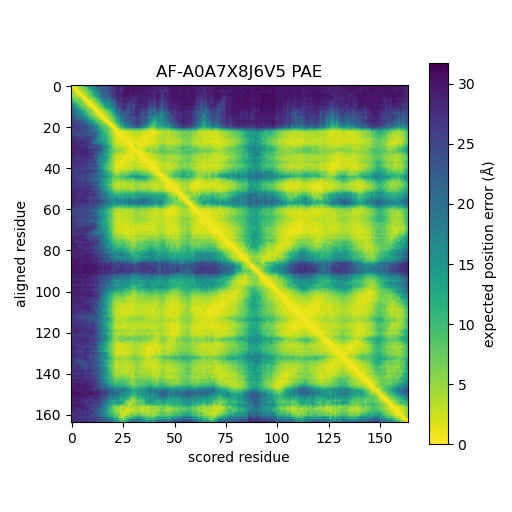17 O O . LEU A 1 127 ? 4.590 -7.084 6.938 1.00 86.50 127 LEU A O 1
ATOM 1021 N N . ARG A 1 128 ? 3.773 -7.072 9.023 1.00 89.75 128 ARG A N 1
ATOM 1022 C CA . ARG A 1 128 ? 3.780 -8.520 9.204 1.00 89.75 128 ARG A CA 1
ATOM 1023 C C . ARG A 1 128 ? 2.371 -9.028 8.968 1.00 89.75 128 ARG A C 1
ATOM 1025 O O . ARG A 1 128 ? 1.413 -8.355 9.332 1.00 89.75 128 ARG A O 1
ATOM 1032 N N . PHE A 1 129 ? 2.276 -10.205 8.376 1.00 89.75 129 PHE A N 1
ATOM 1033 C CA . PHE A 1 129 ? 1.019 -10.878 8.103 1.00 89.75 129 PHE A CA 1
ATOM 1034 C C . PHE A 1 129 ? 1.134 -12.338 8.525 1.00 89.75 129 PHE A C 1
ATOM 1036 O O . PHE A 1 129 ? 2.196 -12.947 8.364 1.00 89.75 129 PHE A O 1
ATOM 1043 N N . ARG A 1 130 ? 0.062 -12.898 9.075 1.00 92.88 130 ARG A N 1
ATOM 1044 C CA . ARG A 1 130 ? -0.037 -14.324 9.379 1.00 92.88 130 ARG A CA 1
ATOM 1045 C C . ARG A 1 130 ? -1.426 -14.844 9.038 1.00 92.88 130 ARG A C 1
ATOM 1047 O O . ARG A 1 130 ? -2.415 -14.168 9.292 1.00 92.88 130 ARG A O 1
ATOM 1054 N N . THR A 1 131 ? -1.470 -16.046 8.492 1.00 91.19 131 THR A N 1
ATOM 1055 C CA . THR A 1 131 ? -2.660 -16.871 8.279 1.00 91.19 131 THR A CA 1
ATOM 1056 C C . THR A 1 131 ? -2.530 -18.140 9.123 1.00 91.19 131 THR A C 1
ATOM 1058 O O . THR A 1 131 ? -1.455 -18.403 9.675 1.00 91.19 131 THR A O 1
ATOM 1061 N N . PRO A 1 132 ? -3.580 -18.973 9.209 1.00 89.62 132 PRO A N 1
ATOM 1062 C CA . PRO A 1 132 ? -3.446 -20.317 9.768 1.00 89.62 132 PRO A CA 1
ATOM 1063 C C . PRO A 1 132 ? -2.365 -21.162 9.068 1.00 89.62 132 PRO A C 1
ATOM 1065 O O . PRO A 1 132 ? -1.710 -21.975 9.716 1.00 89.62 132 PRO A O 1
ATOM 1068 N N . ASP A 1 133 ? -2.140 -20.930 7.771 1.00 88.31 133 ASP A N 1
ATOM 1069 C CA . ASP A 1 133 ? -1.232 -21.720 6.928 1.00 88.31 133 ASP A CA 1
ATOM 1070 C C . ASP A 1 133 ? 0.219 -21.208 6.916 1.00 88.31 133 ASP A C 1
ATOM 1072 O O . ASP A 1 133 ? 1.114 -21.878 6.396 1.00 88.31 133 ASP A O 1
ATOM 1076 N N . GLY A 1 134 ? 0.493 -20.019 7.463 1.00 89.19 134 GLY A N 1
ATOM 1077 C CA . GLY A 1 134 ? 1.846 -19.471 7.468 1.00 89.19 134 GLY A CA 1
ATOM 1078 C C . GLY A 1 134 ? 1.950 -18.004 7.871 1.00 89.19 134 GLY A C 1
ATOM 1079 O O . GLY A 1 134 ? 0.985 -17.348 8.241 1.00 89.19 134 GLY A O 1
ATOM 1080 N N . SER A 1 135 ? 3.163 -17.456 7.804 1.00 89.94 135 SER A N 1
ATOM 1081 C CA . SER A 1 135 ? 3.409 -16.037 8.081 1.00 89.94 135 SER A CA 1
ATOM 1082 C C . SER A 1 135 ? 4.388 -15.430 7.085 1.00 89.94 135 SER A C 1
ATOM 1084 O O . SER A 1 135 ? 5.192 -16.130 6.470 1.00 89.94 135 SER A O 1
ATOM 1086 N N . GLY A 1 136 ? 4.312 -14.113 6.916 1.00 87.19 136 GLY A N 1
ATOM 1087 C CA . GLY A 1 136 ? 5.097 -13.373 5.941 1.00 87.19 136 GLY A CA 1
ATOM 1088 C C . GLY A 1 136 ? 5.177 -11.880 6.240 1.00 87.19 136 GLY A C 1
ATOM 1089 O O . GLY A 1 136 ? 4.768 -11.390 7.298 1.00 87.19 136 GLY A O 1
ATOM 1090 N N . LYS A 1 137 ? 5.748 -11.144 5.286 1.00 84.75 137 LYS A N 1
ATOM 1091 C CA . LYS A 1 137 ? 5.841 -9.684 5.320 1.00 84.75 137 LYS A CA 1
ATOM 1092 C C . LYS A 1 137 ? 5.178 -9.111 4.079 1.00 84.75 137 LYS A C 1
ATOM 1094 O O . LYS A 1 137 ? 5.408 -9.606 2.980 1.00 84.75 137 LYS A O 1
ATOM 1099 N N . LEU A 1 138 ? 4.414 -8.046 4.270 1.00 83.38 138 LEU A N 1
ATOM 1100 C CA . LEU A 1 138 ? 3.843 -7.238 3.204 1.00 83.38 138 LEU A CA 1
ATOM 1101 C C . LEU A 1 138 ? 4.509 -5.867 3.247 1.00 83.38 138 LEU A C 1
ATOM 1103 O O . LEU A 1 138 ? 4.691 -5.282 4.314 1.00 83.38 138 LEU A O 1
ATOM 1107 N N . PHE A 1 139 ? 4.893 -5.357 2.084 1.00 81.31 139 PHE A N 1
ATOM 1108 C CA . PHE A 1 139 ? 5.497 -4.038 1.963 1.00 81.31 139 PHE A CA 1
ATOM 1109 C C . PHE A 1 139 ? 4.628 -3.195 1.048 1.00 81.31 139 PHE A C 1
ATOM 1111 O O . PHE A 1 139 ? 4.530 -3.479 -0.142 1.00 81.31 139 PHE A O 1
ATOM 1118 N N . LEU A 1 140 ? 4.016 -2.157 1.613 1.00 84.56 140 LEU A N 1
ATOM 1119 C CA . LEU A 1 140 ? 3.336 -1.135 0.830 1.00 84.56 140 LEU A CA 1
ATOM 1120 C C . LEU A 1 140 ? 4.337 -0.011 0.563 1.00 84.56 140 LEU A C 1
ATOM 1122 O O . LEU A 1 140 ? 4.908 0.556 1.501 1.00 84.56 140 LEU A O 1
ATOM 1126 N N . SER A 1 141 ? 4.577 0.297 -0.706 1.00 84.06 141 SER A N 1
ATOM 1127 C CA . SER A 1 141 ? 5.510 1.338 -1.145 1.00 84.06 141 SER A CA 1
ATOM 1128 C C . SER A 1 141 ? 4.844 2.273 -2.160 1.00 84.06 141 SER A C 1
ATOM 1130 O O . SER A 1 141 ? 3.890 1.869 -2.829 1.00 84.06 141 SER A O 1
ATOM 1132 N N . PRO A 1 142 ? 5.319 3.525 -2.295 1.00 81.88 142 PRO A N 1
ATOM 1133 C CA . PRO A 1 142 ? 4.804 4.461 -3.297 1.00 81.88 142 PRO A CA 1
ATOM 1134 C C . PRO A 1 142 ? 5.158 4.034 -4.719 1.00 81.88 142 PRO A C 1
ATOM 1136 O O . PRO A 1 142 ? 4.480 4.414 -5.669 1.00 81.88 142 PRO A O 1
ATOM 1139 N N . SER A 1 143 ? 6.225 3.253 -4.876 1.00 82.19 143 SER A N 1
ATOM 1140 C CA . SER A 1 143 ? 6.655 2.737 -6.163 1.00 82.19 143 SER A CA 1
ATOM 1141 C C . SER A 1 143 ? 7.306 1.369 -6.041 1.00 82.19 143 SER A C 1
ATOM 1143 O O . SER A 1 143 ? 7.744 0.954 -4.961 1.00 82.19 143 SER A O 1
ATOM 1145 N N . PHE A 1 144 ? 7.349 0.650 -7.158 1.00 81.06 144 PHE A N 1
ATOM 1146 C CA . PHE A 1 144 ? 7.968 -0.665 -7.247 1.00 81.06 144 PHE A CA 1
ATOM 1147 C C . PHE A 1 144 ? 8.568 -0.889 -8.641 1.00 81.06 144 PHE A C 1
ATOM 1149 O O . PHE A 1 144 ? 7.990 -0.472 -9.643 1.00 81.06 144 PHE A O 1
ATOM 1156 N N . ALA A 1 145 ? 9.712 -1.577 -8.710 1.00 78.25 145 ALA A N 1
ATOM 1157 C CA . ALA A 1 145 ? 10.353 -1.976 -9.962 1.00 78.25 145 ALA A CA 1
ATOM 1158 C C . ALA A 1 145 ? 10.219 -3.493 -10.182 1.00 78.25 145 ALA A C 1
ATOM 1160 O O . ALA A 1 145 ? 10.790 -4.291 -9.440 1.00 78.25 145 ALA A O 1
ATOM 1161 N N . LEU A 1 146 ? 9.490 -3.901 -11.220 1.00 75.88 146 LEU A N 1
ATOM 1162 C CA . LEU A 1 146 ? 9.281 -5.302 -11.596 1.00 75.88 146 LEU A CA 1
ATOM 1163 C C . LEU A 1 146 ? 10.103 -5.651 -12.827 1.00 75.88 146 LEU A C 1
ATOM 1165 O O . LEU A 1 146 ? 9.977 -4.995 -13.856 1.00 75.88 146 LEU A O 1
ATOM 1169 N N . LYS A 1 147 ? 10.878 -6.734 -12.785 1.00 75.69 147 LYS A N 1
ATOM 1170 C CA . LYS A 1 147 ? 11.490 -7.270 -14.007 1.00 75.69 147 LYS A CA 1
ATOM 1171 C C . LYS A 1 147 ? 10.374 -7.745 -14.944 1.00 75.69 147 LYS A C 1
ATOM 1173 O O . LYS A 1 147 ? 9.490 -8.471 -14.502 1.00 75.69 147 LYS A O 1
ATOM 1178 N N . LYS A 1 148 ? 10.436 -7.395 -16.233 1.00 67.31 148 LYS A N 1
ATOM 1179 C CA . LYS A 1 148 ? 9.374 -7.657 -17.232 1.00 67.31 148 LYS A CA 1
ATOM 1180 C C . LYS A 1 148 ? 8.877 -9.115 -17.307 1.00 67.31 148 LYS A C 1
ATOM 1182 O O . LYS A 1 148 ? 7.733 -9.327 -17.690 1.00 67.31 148 LYS A O 1
ATOM 1187 N N . ASN A 1 149 ? 9.700 -10.084 -16.890 1.00 65.56 149 ASN A N 1
ATOM 1188 C CA . ASN A 1 149 ? 9.395 -11.523 -16.899 1.00 65.56 149 ASN A CA 1
ATOM 1189 C C . ASN A 1 149 ? 9.373 -12.158 -15.489 1.00 65.56 149 ASN A C 1
ATOM 1191 O O . ASN A 1 149 ? 9.530 -13.369 -15.363 1.00 65.56 149 ASN A O 1
ATOM 1195 N N . GLY A 1 150 ? 9.292 -11.359 -14.421 1.00 58.03 150 GLY A N 1
ATOM 1196 C CA . GLY A 1 150 ? 9.205 -11.855 -13.047 1.00 58.03 150 GLY A CA 1
ATOM 1197 C C . GLY A 1 150 ? 7.758 -11.911 -12.566 1.00 58.03 150 GLY A C 1
ATOM 1198 O O . GLY A 1 150 ? 7.044 -10.918 -12.677 1.00 58.03 150 GLY A O 1
ATOM 1199 N N . ASN A 1 151 ? 7.342 -13.041 -11.995 1.00 48.25 151 ASN A N 1
ATOM 1200 C CA . ASN A 1 151 ? 6.070 -13.133 -11.282 1.00 48.25 151 ASN A CA 1
ATOM 1201 C C . ASN A 1 151 ? 6.244 -12.526 -9.886 1.00 48.25 151 ASN A C 1
ATOM 1203 O O . ASN A 1 151 ? 7.094 -12.982 -9.123 1.00 48.25 151 ASN A O 1
ATOM 1207 N N . PHE A 1 152 ? 5.449 -11.512 -9.552 1.00 53.22 152 PHE A N 1
ATOM 1208 C CA . PHE A 1 152 ? 5.342 -10.990 -8.192 1.00 53.22 152 PHE A CA 1
ATOM 1209 C C . PHE A 1 152 ? 3.890 -10.620 -7.908 1.00 53.22 152 PHE A C 1
ATOM 1211 O O . PHE A 1 152 ? 3.234 -9.981 -8.731 1.00 53.22 152 PHE A O 1
ATOM 1218 N N . LEU A 1 153 ? 3.403 -11.029 -6.740 1.00 51.62 153 LEU A N 1
ATOM 1219 C CA . LEU A 1 153 ? 2.092 -10.649 -6.235 1.00 51.62 153 LEU A CA 1
ATOM 1220 C C . LEU A 1 153 ? 2.274 -9.402 -5.368 1.00 51.62 153 LEU A C 1
ATOM 1222 O O . LEU A 1 153 ? 3.055 -9.413 -4.416 1.00 51.62 153 LEU A O 1
ATOM 1226 N N . LEU A 1 154 ? 1.578 -8.323 -5.717 1.00 59.38 154 LEU A N 1
ATOM 1227 C CA . LEU A 1 154 ? 1.520 -7.104 -4.914 1.00 59.38 154 LEU A CA 1
ATOM 1228 C C . LEU A 1 154 ? 0.177 -7.067 -4.193 1.00 59.38 154 LEU A C 1
ATOM 1230 O O . LEU A 1 154 ? -0.826 -7.501 -4.750 1.00 59.38 154 LEU A O 1
ATOM 1234 N N . SER A 1 155 ? 0.142 -6.545 -2.972 1.00 57.56 155 SER A N 1
ATOM 1235 C CA . SER A 1 155 ? -1.129 -6.265 -2.302 1.00 57.56 155 SER A CA 1
ATOM 1236 C C . SER A 1 155 ? -1.835 -5.149 -3.072 1.00 57.56 155 SER A C 1
ATOM 1238 O O . SER A 1 155 ? -1.310 -4.041 -3.153 1.00 57.56 155 SER A O 1
ATOM 1240 N N . SER A 1 156 ? -3.006 -5.425 -3.643 1.00 65.81 156 SER A N 1
ATOM 1241 C CA . SER A 1 156 ? -3.840 -4.405 -4.290 1.00 65.81 156 SER A CA 1
ATOM 1242 C C . SER A 1 156 ? -4.721 -3.704 -3.261 1.00 65.81 156 SER A C 1
ATOM 1244 O O . SER A 1 156 ? -4.929 -2.491 -3.333 1.00 65.81 156 SER A O 1
ATOM 1246 N N . LYS A 1 157 ? -5.193 -4.457 -2.262 1.00 76.31 157 LYS A N 1
ATOM 1247 C CA . LYS A 1 157 ? -6.093 -3.956 -1.231 1.00 76.31 157 LYS A CA 1
ATOM 1248 C C . LYS A 1 157 ? -5.878 -4.686 0.089 1.00 76.31 157 LYS A C 1
ATOM 1250 O O . LYS A 1 157 ? -5.678 -5.893 0.130 1.00 76.31 157 LYS A O 1
ATOM 1255 N 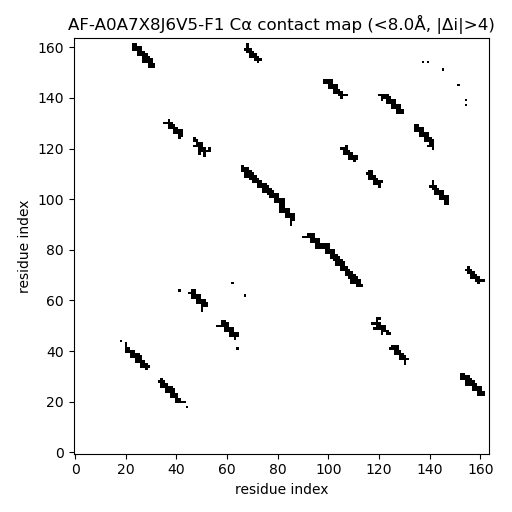N . LEU A 1 158 ? -5.938 -3.933 1.174 1.00 78.62 158 LEU A N 1
ATOM 1256 C CA . LEU A 1 158 ? -5.864 -4.424 2.538 1.00 78.62 158 LEU A CA 1
ATOM 1257 C C . LEU A 1 158 ? -7.045 -3.852 3.313 1.00 78.62 158 LEU A C 1
ATOM 1259 O O . LEU A 1 158 ? -7.223 -2.636 3.367 1.00 78.62 158 LEU A O 1
ATOM 1263 N N . GLN A 1 159 ? -7.843 -4.725 3.909 1.00 81.06 159 GLN A N 1
ATOM 1264 C CA . GLN A 1 159 ? -8.978 -4.352 4.736 1.00 81.06 159 GLN A CA 1
ATOM 1265 C C . GLN A 1 159 ? -8.740 -4.834 6.162 1.00 81.06 159 GLN A C 1
ATOM 1267 O O . GLN A 1 159 ? -8.525 -6.024 6.389 1.00 81.06 159 GLN A O 1
ATOM 1272 N N . CYS A 1 160 ? -8.783 -3.905 7.111 1.00 72.19 160 CYS A N 1
ATOM 1273 C CA . CYS A 1 160 ? -8.665 -4.191 8.532 1.00 72.19 160 CYS A CA 1
ATOM 1274 C C . CYS A 1 160 ? -10.069 -4.322 9.125 1.00 72.19 160 CYS A C 1
ATOM 1276 O O . CYS A 1 160 ? -10.960 -3.523 8.829 1.00 72.19 160 CYS A O 1
ATOM 1278 N N . HIS A 1 161 ? -10.270 -5.325 9.970 1.00 71.38 161 HIS A N 1
ATOM 1279 C CA . HIS A 1 161 ? -11.511 -5.524 10.702 1.00 71.38 161 HIS A CA 1
ATOM 1280 C C . HIS A 1 161 ? -11.245 -5.293 12.187 1.00 71.38 161 HIS A C 1
ATOM 1282 O O . HIS A 1 161 ? -10.495 -6.039 12.812 1.00 71.38 161 HIS A O 1
ATOM 1288 N N . TYR A 1 162 ? -11.885 -4.272 12.754 1.00 60.41 162 TYR A N 1
ATOM 1289 C CA . TYR A 1 162 ? -11.892 -4.047 14.195 1.00 60.41 162 TYR A CA 1
ATOM 1290 C C . TYR A 1 162 ? -13.138 -4.706 14.772 1.00 60.41 162 TYR A C 1
ATOM 1292 O O . TYR A 1 162 ? -14.258 -4.351 14.402 1.00 60.41 162 TYR A O 1
ATOM 1300 N N . PHE A 1 163 ? -12.944 -5.678 15.656 1.00 49.88 163 PHE A N 1
ATOM 1301 C CA . PHE A 1 163 ? -14.016 -6.194 16.496 1.00 49.88 163 PHE A CA 1
ATOM 1302 C C . PHE A 1 163 ? -13.930 -5.436 17.820 1.00 49.88 163 PHE A C 1
ATOM 1304 O O . PHE A 1 163 ? -12.991 -5.642 18.584 1.00 49.88 163 PHE A O 1
ATOM 1311 N N . SER A 1 164 ? -14.853 -4.493 18.020 1.00 42.16 164 SER A N 1
ATOM 1312 C CA . SER A 1 164 ? -15.065 -3.801 19.297 1.00 42.16 164 SER A CA 1
ATOM 1313 C C . SER A 1 164 ? -15.721 -4.715 20.320 1.00 42.16 164 SER A C 1
ATOM 1315 O O . SER A 1 164 ? -16.681 -5.405 19.899 1.00 42.16 164 SER A O 1
#

pLDDT: mean 76.5, std 16.41, range [35.59, 94.19]

Solvent-accessible surface area (backbone atoms only — not comparable to full-atom values): 9728 Å² total; per-residue (Å²): 140,82,86,83,80,82,84,77,79,77,82,73,81,76,80,76,78,74,77,68,74,63,71,39,45,28,41,37,34,29,68,81,72,52,73,48,66,35,32,34,25,60,68,72,89,74,57,46,43,33,30,60,35,90,91,42,87,80,49,60,48,76,40,52,72,93,43,46,35,33,42,37,49,43,80,70,44,78,46,82,43,65,46,66,43,66,75,45,98,91,52,90,54,70,46,73,47,94,65,50,25,37,39,37,33,33,40,31,39,38,36,30,74,86,71,52,73,49,53,32,32,40,73,57,47,56,31,37,37,38,39,97,90,47,71,53,74,46,76,50,54,30,56,49,78,41,50,76,89,59,91,78,81,47,75,33,34,38,40,45,52,84,85,131

Foldseek 3Di:
DDDDDDPDDPPPPPPPPPVDQDWFFKWFQWPVRDIATFTKGFDDQFFWWFQLDPVDPPNIDGHHPLFFFKKAKDFPDKDKDFDWDDPDPPDPDIDTDDFIKIKTFIWMWTQTPVRDIGIGFICKTWMWTDHPVGIDIAIDHRMDIGTPPDDDIHGRMMGTDDDD

Radius of gyration: 22.87 Å; Cα contacts (8 Å, |Δi|>4): 326; chains: 1; bounding box: 47×42×90 Å

Sequence (164 aa):
MLKKWFSGLIIGLIFLTISASEWYPARVEMSGGDVLDGEIAMTGSRPLVINTDPDQRTVNRRVQFDDLLMISQIVEQRSVEKPWLYTESGKKDKTFLPGEYYFLNFKTELSLVTGEILRGHIISMPLRFRTPDGSGKLFLSPSFALKKNGNFLLSSKLQCHYFS

Nearest PDB structures (foldseek):
  2w2c-assembly1_C  TM=3.030E-01  e=6.814E-01  Homo sapiens
  2w2c-assembly1_K  TM=3.028E-01  e=6.135E-01  Homo sapiens
  2w2c-assembly1_N  TM=3.073E-01  e=6.814E-01  Homo sapiens
  2w2c-assembly1_L  TM=2.820E-01  e=4.718E-01  Homo sapiens
  5ig5-assembly1_F-2  TM=3.202E-01  e=1.949E+00  Nematostella vectensis

Secondary structure (DSSP, 8-state):
-----------------------EEEEEEETTS-EEEEEEEESSSPPEEEES-TT-TT-EEEE-GGGEEEEEEEEEEEEEE--EEESSTT---EEEPSS-EEEEEEEEEEEETTS-EEEEEES-EEEEEEETTEEEEEEE-SEEEEETT---PPEEEEEE----

Mean predicted aligned error: 11.72 Å